Protein AF-A0A657PL37-F1 (afdb_monomer)

pLDDT: mean 82.38, std 12.99, range [46.72, 97.62]

Solvent-accessible surface area (backbone atoms only — not comparable to full-atom values): 6007 Å² total; per-residue (Å²): 137,82,83,81,74,72,55,69,66,61,56,50,49,53,52,51,52,52,52,52,53,51,48,64,65,66,74,67,64,77,77,86,69,80,83,76,76,90,58,92,85,69,78,68,85,69,89,48,77,43,84,43,98,84,80,42,78,47,49,51,71,84,50,66,98,52,95,79,87,89,85,86,68,43,96,86,36,76,73,34,53,77,70,53,87,131

Radius of gyration: 26.09 Å; Cα contacts (8 Å, |Δi|>4): 31; chains: 1; bounding box: 46×50×66 Å

Sequence (86 aa):
MRRAAAPLGALLIALLTAAVWYGMQHLGSAPEQPIHYAGDGAATLPPFQLPGLDSKTHHSDQWRGKVLVVNFWATWCPPCRDEMPL

Structure (mmCIF, N/CA/C/O backbone):
data_AF-A0A657PL37-F1
#
_entry.id   AF-A0A657PL37-F1
#
loop_
_atom_site.group_PDB
_atom_site.id
_atom_site.type_symbol
_atom_site.label_atom_id
_atom_site.label_alt_id
_atom_site.label_comp_id
_atom_site.label_asym_id
_atom_site.label_entity_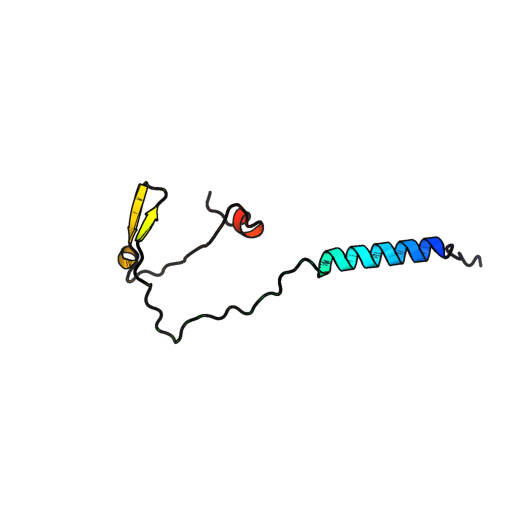id
_atom_site.label_seq_id
_atom_site.pdbx_PDB_ins_code
_atom_site.Cartn_x
_atom_site.Cartn_y
_atom_site.Cartn_z
_atom_site.occupancy
_atom_site.B_iso_or_equiv
_atom_site.auth_seq_id
_atom_site.auth_comp_id
_atom_site.auth_asym_id
_atom_site.auth_atom_id
_atom_site.pdbx_PDB_model_num
ATOM 1 N N . MET A 1 1 ? 29.082 -37.226 -47.760 1.00 46.72 1 MET A N 1
ATOM 2 C CA . MET A 1 1 ? 29.389 -36.881 -46.354 1.00 46.72 1 MET A CA 1
ATOM 3 C C . MET A 1 1 ? 30.107 -35.530 -46.315 1.00 46.72 1 MET A C 1
ATOM 5 O O . MET A 1 1 ? 31.328 -35.491 -46.366 1.00 46.72 1 MET A O 1
ATOM 9 N N . ARG A 1 2 ? 29.377 -34.407 -46.320 1.00 51.56 2 ARG A N 1
ATOM 10 C CA . ARG A 1 2 ? 29.975 -33.069 -46.168 1.00 51.56 2 ARG A CA 1
ATOM 11 C C . ARG A 1 2 ? 29.856 -32.686 -44.696 1.00 51.56 2 ARG A C 1
ATOM 13 O O . ARG A 1 2 ? 28.761 -32.376 -44.243 1.00 51.56 2 ARG A O 1
ATOM 20 N N . ARG A 1 3 ? 30.949 -32.786 -43.936 1.00 56.91 3 ARG A N 1
ATOM 21 C CA . ARG A 1 3 ? 31.003 -32.239 -42.574 1.00 56.91 3 ARG A CA 1
ATOM 22 C C . ARG A 1 3 ? 30.889 -30.722 -42.717 1.00 56.91 3 ARG A C 1
ATOM 24 O O . ARG A 1 3 ? 31.821 -30.090 -43.203 1.00 56.91 3 ARG A O 1
ATOM 31 N N . ALA A 1 4 ? 29.728 -30.162 -42.391 1.00 57.34 4 ALA A N 1
ATOM 32 C CA . ALA A 1 4 ? 29.546 -28.722 -42.298 1.00 57.34 4 ALA A CA 1
ATOM 33 C C . ALA A 1 4 ? 30.376 -28.232 -41.104 1.00 57.34 4 ALA A C 1
ATOM 35 O O . ALA A 1 4 ? 29.918 -28.245 -39.966 1.00 57.34 4 ALA A O 1
ATOM 36 N N . ALA A 1 5 ? 31.639 -27.888 -41.348 1.00 61.16 5 ALA A N 1
ATOM 37 C CA . ALA A 1 5 ? 32.437 -27.150 -40.388 1.00 61.16 5 ALA A CA 1
ATOM 38 C C . ALA A 1 5 ? 31.860 -25.732 -40.359 1.00 61.16 5 ALA A C 1
ATOM 40 O O . ALA A 1 5 ? 32.156 -24.922 -41.237 1.00 61.16 5 ALA A O 1
ATOM 41 N N . ALA A 1 6 ? 30.962 -25.457 -39.410 1.00 60.50 6 ALA A N 1
ATOM 42 C CA . ALA A 1 6 ? 30.571 -24.084 -39.125 1.00 60.50 6 ALA A CA 1
ATOM 43 C C . ALA A 1 6 ? 31.865 -23.282 -38.893 1.00 60.50 6 ALA A C 1
ATOM 45 O O . ALA A 1 6 ? 32.733 -23.762 -38.152 1.00 60.50 6 ALA A O 1
ATOM 46 N N . PRO A 1 7 ? 32.052 -22.117 -39.544 1.00 81.00 7 PRO A N 1
ATOM 47 C CA . PRO A 1 7 ? 33.260 -21.335 -39.336 1.00 81.00 7 PRO A CA 1
ATOM 48 C C . PRO A 1 7 ? 33.341 -21.037 -37.841 1.00 81.00 7 PRO A C 1
ATOM 50 O O . PRO A 1 7 ? 32.341 -20.645 -37.247 1.00 81.00 7 PRO A O 1
ATOM 53 N N . LEU A 1 8 ? 34.506 -21.249 -37.227 1.00 78.00 8 LEU A N 1
ATOM 54 C CA . LEU A 1 8 ? 34.740 -21.043 -35.790 1.00 78.00 8 LEU A CA 1
ATOM 55 C C . LEU A 1 8 ? 34.135 -19.723 -35.268 1.00 78.00 8 LEU A C 1
ATOM 57 O O . LEU A 1 8 ? 33.646 -19.673 -34.145 1.00 78.00 8 LEU A O 1
ATOM 61 N N . GL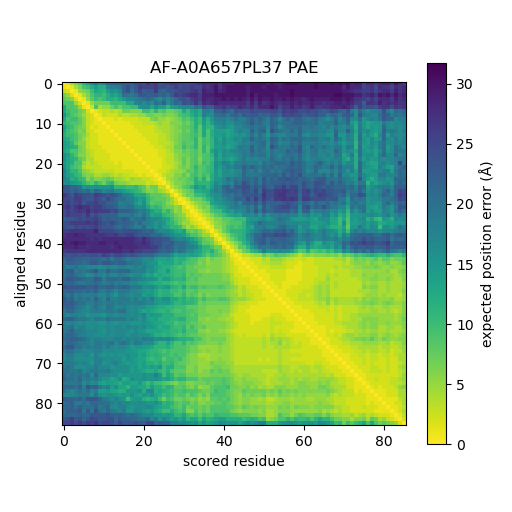Y A 1 9 ? 34.070 -18.689 -36.115 1.00 79.25 9 GLY A N 1
ATOM 62 C CA . GLY A 1 9 ? 33.383 -17.428 -35.827 1.00 79.25 9 GLY A CA 1
ATOM 63 C C . GLY A 1 9 ? 31.879 -17.548 -35.540 1.00 79.25 9 GLY A C 1
ATOM 64 O O . GLY A 1 9 ? 31.401 -16.910 -34.611 1.00 79.25 9 GLY A O 1
ATOM 65 N N . ALA A 1 10 ? 31.126 -18.387 -36.257 1.00 86.94 10 ALA A N 1
ATOM 66 C CA . ALA A 1 10 ? 29.694 -18.590 -36.007 1.00 86.94 10 ALA A CA 1
ATOM 67 C C . ALA A 1 10 ? 29.437 -19.287 -34.660 1.00 86.94 10 ALA A C 1
ATOM 69 O O . ALA A 1 10 ? 28.496 -18.937 -33.951 1.00 86.94 10 ALA A O 1
ATOM 70 N N . LEU A 1 11 ? 30.308 -20.229 -34.281 1.00 90.12 11 LEU A N 1
ATOM 71 C CA . LEU A 1 11 ? 30.272 -20.878 -32.967 1.00 90.12 11 LEU A CA 1
ATOM 72 C C . LEU A 1 11 ? 30.605 -19.891 -31.844 1.00 90.12 11 LEU A C 1
ATOM 74 O O . LEU A 1 11 ? 29.896 -19.853 -30.843 1.00 90.12 11 LEU A O 1
ATOM 78 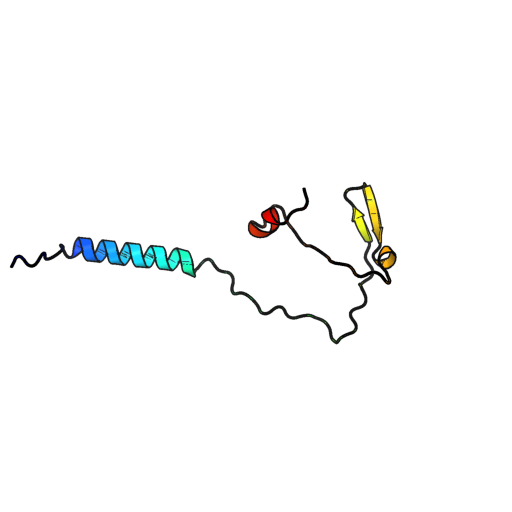N N . LEU A 1 12 ? 31.630 -19.054 -32.021 1.00 92.62 12 LEU A N 1
ATOM 79 C CA . LEU A 1 12 ? 31.988 -18.024 -31.042 1.00 92.62 12 LEU A CA 1
ATOM 80 C C . LEU A 1 12 ? 30.869 -16.994 -30.858 1.00 92.62 12 LEU A C 1
ATOM 82 O O . LEU A 1 12 ? 30.541 -16.657 -29.726 1.00 92.62 12 LEU A O 1
ATOM 86 N N . ILE A 1 13 ? 30.239 -16.544 -31.946 1.00 93.56 13 ILE A N 1
ATOM 87 C CA . ILE A 1 13 ? 29.101 -15.618 -31.878 1.00 93.56 13 ILE A CA 1
ATOM 88 C C . ILE A 1 13 ? 27.933 -16.267 -31.130 1.00 93.56 13 ILE A C 1
ATOM 90 O O . ILE A 1 13 ? 27.405 -15.661 -30.200 1.00 93.56 13 ILE A O 1
ATOM 94 N N . ALA A 1 14 ? 27.569 -17.508 -31.468 1.00 94.75 14 ALA A N 1
ATOM 95 C CA . ALA A 1 14 ? 26.489 -18.217 -30.784 1.00 94.75 14 ALA A CA 1
ATOM 96 C C . ALA A 1 14 ? 26.760 -18.353 -29.275 1.00 94.75 14 ALA A C 1
ATOM 98 O O . ALA A 1 14 ? 25.889 -18.047 -28.460 1.00 94.75 14 ALA A O 1
ATOM 99 N N . LEU A 1 15 ? 27.986 -18.719 -28.890 1.00 95.62 15 LEU A N 1
ATOM 100 C CA . LEU A 1 15 ? 28.380 -18.849 -27.486 1.00 95.62 15 LEU A CA 1
ATOM 101 C C . LEU A 1 15 ? 28.358 -17.508 -26.741 1.00 95.62 15 LEU A C 1
ATOM 103 O O . LEU A 1 15 ? 27.851 -17.449 -25.623 1.00 95.62 15 LEU A O 1
ATOM 107 N N . LEU A 1 16 ? 28.843 -16.428 -27.360 1.00 96.06 16 LEU A N 1
ATOM 108 C CA . LEU A 1 16 ? 28.799 -15.089 -26.766 1.00 96.06 16 LEU A CA 1
ATOM 109 C C . LEU A 1 16 ? 27.358 -14.603 -26.589 1.00 96.06 16 LEU A C 1
ATOM 111 O O . LEU A 1 16 ? 27.013 -14.106 -25.519 1.00 96.06 16 LEU A O 1
ATOM 115 N N . THR A 1 17 ? 26.497 -14.791 -27.593 1.00 95.50 17 THR A N 1
ATOM 116 C CA . THR A 1 17 ? 25.078 -14.415 -27.482 1.00 95.50 17 THR A CA 1
ATOM 117 C C . THR A 1 17 ? 24.365 -15.202 -26.387 1.00 95.50 17 THR A C 1
ATOM 119 O O . THR A 1 17 ? 23.638 -14.608 -25.595 1.00 95.50 17 THR A O 1
ATOM 122 N N . ALA A 1 18 ? 24.629 -16.508 -26.279 1.00 95.12 18 ALA A N 1
ATOM 123 C CA . ALA A 1 18 ? 24.065 -17.346 -25.229 1.00 95.12 18 ALA A CA 1
ATOM 124 C C . ALA A 1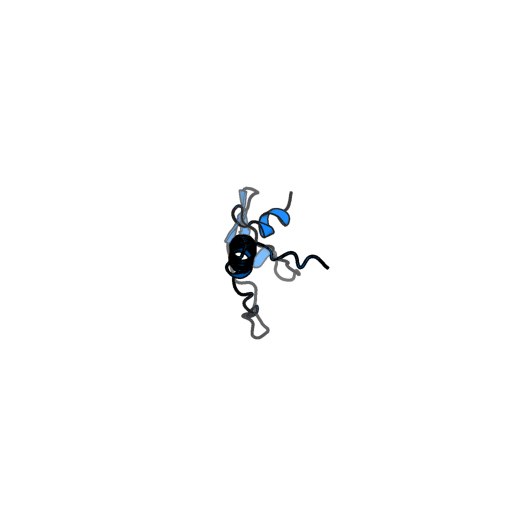 18 ? 24.552 -16.917 -23.836 1.00 95.12 18 ALA A C 1
ATOM 126 O O . ALA A 1 18 ? 23.748 -16.826 -22.911 1.00 95.12 18 ALA A O 1
ATOM 127 N N . ALA A 1 19 ? 25.841 -16.598 -23.690 1.00 94.69 19 ALA A N 1
ATOM 128 C CA . ALA A 1 19 ? 26.416 -16.142 -22.426 1.00 94.69 19 ALA A CA 1
ATOM 129 C C . ALA A 1 19 ? 25.853 -14.782 -21.980 1.00 94.69 19 ALA A C 1
ATOM 131 O O . ALA A 1 19 ? 25.499 -14.618 -20.813 1.00 94.69 19 ALA A O 1
ATOM 132 N N . VAL A 1 20 ? 25.722 -13.822 -22.903 1.00 93.88 20 VAL A N 1
ATOM 133 C CA . VAL A 1 20 ? 25.136 -12.501 -22.618 1.00 93.88 20 VAL A CA 1
ATOM 134 C C . VAL A 1 20 ? 23.659 -12.630 -22.252 1.00 93.88 20 VAL A C 1
ATOM 136 O O . VAL A 1 20 ? 23.233 -12.075 -21.241 1.00 93.88 20 VAL A O 1
ATOM 139 N N . TRP A 1 21 ? 22.892 -13.406 -23.023 1.00 91.00 21 TRP A N 1
ATOM 140 C CA . TRP A 1 21 ? 21.484 -13.687 -22.737 1.00 91.00 21 TRP A CA 1
ATOM 141 C C . TRP A 1 21 ? 21.304 -14.314 -21.349 1.00 91.00 21 TRP A C 1
ATOM 143 O O . TR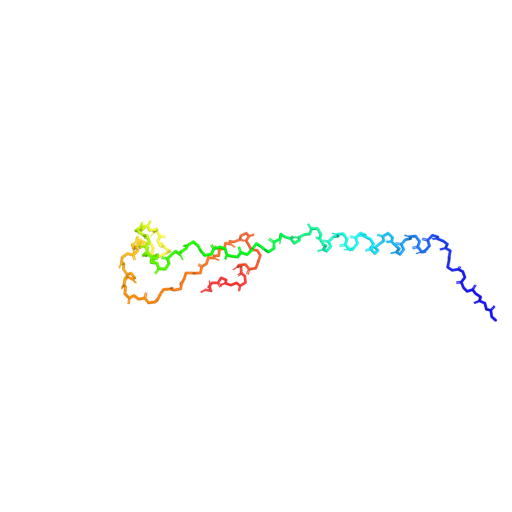P A 1 21 ? 20.497 -13.841 -20.550 1.00 91.00 21 TRP A O 1
ATOM 153 N N . TYR A 1 22 ? 22.106 -15.334 -21.034 1.00 92.25 22 TYR A N 1
ATOM 154 C CA . TYR A 1 22 ? 22.087 -15.997 -19.733 1.00 92.25 22 TYR A CA 1
ATOM 155 C C . TYR A 1 22 ? 22.415 -15.022 -18.595 1.00 92.25 22 TYR A C 1
ATOM 157 O O . TYR A 1 22 ? 21.688 -14.973 -17.602 1.00 92.25 22 TYR A O 1
ATOM 165 N N . GLY A 1 23 ? 23.451 -14.194 -18.760 1.00 88.44 23 GLY A N 1
ATOM 166 C CA . GLY A 1 23 ? 23.814 -13.163 -17.788 1.00 88.44 23 GLY A CA 1
ATOM 167 C C . GLY A 1 23 ? 22.681 -12.163 -17.539 1.00 88.44 23 GLY A C 1
ATOM 168 O O . GLY A 1 23 ? 22.325 -11.912 -16.391 1.00 88.44 23 GLY A O 1
ATOM 169 N N . MET A 1 24 ? 22.048 -11.647 -18.596 1.00 86.38 24 MET A N 1
ATOM 170 C CA . MET A 1 24 ? 20.931 -10.701 -18.463 1.00 86.38 24 MET A CA 1
ATOM 171 C C . MET A 1 24 ? 19.735 -11.292 -17.705 1.00 86.38 24 MET A C 1
ATOM 173 O O . MET A 1 24 ? 19.076 -10.570 -16.960 1.00 86.38 24 MET A O 1
ATOM 177 N N . GLN A 1 25 ? 19.465 -12.590 -17.862 1.00 81.75 25 GLN A N 1
ATOM 178 C CA . GLN A 1 25 ? 18.365 -13.258 -17.162 1.00 81.75 25 GLN A CA 1
ATOM 179 C C . GLN A 1 25 ? 18.660 -13.521 -15.679 1.00 81.75 25 GLN A C 1
ATOM 181 O O . GLN A 1 25 ? 17.755 -13.422 -14.858 1.00 81.75 25 GLN A O 1
ATOM 186 N N . HIS A 1 26 ? 19.905 -13.849 -15.327 1.00 75.19 26 HIS A N 1
ATOM 187 C CA . HIS A 1 26 ? 20.237 -14.342 -13.983 1.00 75.19 26 HIS A CA 1
ATOM 188 C C . HIS A 1 26 ? 20.773 -13.257 -13.040 1.00 75.19 26 HIS A C 1
ATOM 190 O O . HIS A 1 26 ? 20.739 -13.442 -11.827 1.00 75.19 26 HIS A O 1
ATOM 196 N N . LEU A 1 27 ? 21.253 -12.119 -13.559 1.00 70.50 27 LEU A N 1
ATOM 197 C CA . LEU A 1 27 ? 21.744 -11.012 -12.725 1.00 70.50 27 LEU A CA 1
ATOM 198 C C . LEU A 1 27 ? 20.646 -10.025 -12.270 1.00 70.50 27 LEU A C 1
ATOM 200 O O . LEU A 1 27 ? 20.943 -9.114 -11.502 1.00 70.50 27 LEU A O 1
ATOM 204 N N . GLY A 1 28 ? 19.396 -10.179 -12.724 1.00 61.66 28 GLY A N 1
ATOM 205 C CA . GLY A 1 28 ? 18.297 -9.242 -12.439 1.00 61.66 28 GLY A CA 1
ATOM 206 C C . GLY A 1 28 ? 17.341 -9.640 -11.309 1.00 61.66 28 GLY A C 1
ATOM 207 O O . GLY A 1 28 ? 16.512 -8.826 -10.906 1.00 61.66 28 GLY A O 1
ATOM 208 N N . SER A 1 29 ? 17.416 -10.865 -10.790 1.00 64.69 29 SER A N 1
ATOM 209 C CA . SER A 1 29 ? 16.530 -11.317 -9.714 1.00 64.69 29 SER A CA 1
ATOM 210 C C . SER A 1 29 ? 17.122 -10.953 -8.354 1.00 64.69 29 SER A C 1
ATOM 212 O O . SER A 1 29 ? 18.126 -11.536 -7.938 1.00 64.69 29 SER A O 1
ATOM 214 N N . ALA A 1 30 ? 16.496 -10.004 -7.649 1.00 64.19 30 ALA A N 1
ATOM 215 C CA . ALA A 1 30 ? 16.734 -9.835 -6.219 1.00 64.19 30 ALA A CA 1
ATOM 216 C C . ALA A 1 30 ? 16.519 -11.200 -5.533 1.00 64.19 30 ALA A C 1
ATOM 218 O O . ALA A 1 30 ? 15.534 -11.872 -5.845 1.00 64.19 30 ALA A O 1
ATOM 219 N N . PRO A 1 31 ? 17.432 -11.651 -4.656 1.00 63.75 31 PRO A N 1
ATOM 220 C CA . PRO A 1 31 ? 17.283 -12.941 -4.000 1.00 63.75 31 PRO A CA 1
ATOM 221 C C . PRO A 1 31 ? 16.000 -12.924 -3.172 1.00 63.75 31 PRO A C 1
ATOM 223 O O . PRO A 1 31 ? 15.843 -12.056 -2.313 1.00 63.75 31 PRO A O 1
ATOM 226 N N . GLU A 1 32 ? 15.102 -13.875 -3.428 1.00 64.50 32 GLU A N 1
ATOM 227 C CA . GLU A 1 32 ? 13.874 -14.064 -2.659 1.00 64.50 32 GLU A CA 1
ATOM 228 C C . GLU A 1 32 ? 14.268 -14.322 -1.199 1.00 64.50 32 GLU A C 1
ATOM 230 O O . GLU A 1 32 ? 14.770 -15.389 -0.842 1.00 64.50 32 GLU A O 1
ATOM 235 N N . GLN A 1 33 ? 14.184 -13.282 -0.367 1.00 70.25 33 GLN A N 1
ATOM 236 C CA . GLN A 1 33 ? 14.511 -13.398 1.045 1.00 70.25 33 GLN A CA 1
ATOM 237 C C . GLN A 1 33 ? 13.368 -14.161 1.716 1.00 70.25 33 GLN A C 1
ATOM 239 O O . GLN A 1 33 ? 12.205 -13.813 1.490 1.00 70.25 33 GLN A O 1
ATOM 244 N N . PRO A 1 34 ? 13.652 -15.167 2.558 1.00 70.75 34 PRO A N 1
ATOM 245 C CA . PRO A 1 34 ? 12.612 -15.777 3.366 1.00 70.75 34 PRO A CA 1
ATOM 246 C C . PRO A 1 34 ? 11.924 -14.686 4.192 1.00 70.75 34 PRO A C 1
ATOM 248 O O . PRO A 1 34 ? 12.570 -13.886 4.869 1.00 70.75 34 PRO A O 1
ATOM 251 N N . ILE A 1 35 ? 10.597 -14.638 4.106 1.00 68.56 35 ILE A N 1
ATOM 252 C CA . ILE A 1 35 ? 9.774 -13.731 4.900 1.00 68.56 35 ILE A CA 1
ATOM 253 C C . ILE A 1 35 ? 9.948 -14.064 6.384 1.00 68.56 35 ILE A C 1
ATOM 255 O O . ILE A 1 35 ? 9.417 -15.043 6.906 1.00 68.56 35 ILE A O 1
ATOM 259 N N . HIS A 1 36 ? 10.726 -13.242 7.082 1.00 68.81 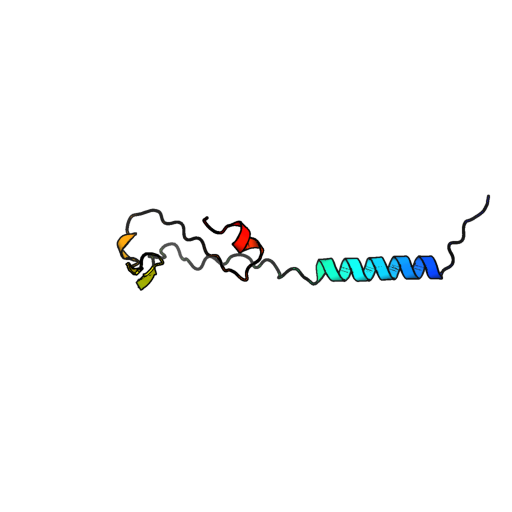36 HIS A N 1
ATOM 260 C CA . HIS A 1 36 ? 10.811 -13.290 8.532 1.00 68.81 36 HIS A CA 1
ATOM 261 C C . HIS A 1 36 ? 9.561 -12.624 9.100 1.00 68.81 36 HIS A C 1
ATOM 263 O O . HIS A 1 36 ? 9.488 -11.400 9.210 1.00 68.81 36 HIS A O 1
ATOM 269 N N . TYR A 1 37 ? 8.563 -13.431 9.454 1.00 71.31 37 TYR A N 1
ATOM 270 C CA . TYR A 1 37 ? 7.445 -12.955 10.258 1.00 71.31 37 TYR A CA 1
ATOM 271 C C . TYR A 1 37 ? 7.991 -12.500 11.614 1.00 71.31 37 TYR A C 1
ATOM 273 O O . TYR A 1 37 ? 8.347 -13.314 12.466 1.00 71.31 37 TYR A O 1
ATOM 281 N N . ALA A 1 38 ? 8.094 -11.185 11.801 1.00 66.44 38 ALA A N 1
ATOM 282 C CA . ALA A 1 38 ? 8.408 -10.591 13.089 1.00 66.44 38 ALA A CA 1
ATOM 283 C C . ALA A 1 38 ? 7.170 -10.741 13.986 1.00 66.44 38 ALA A C 1
ATOM 285 O O . ALA A 1 38 ? 6.283 -9.890 13.987 1.00 66.44 38 ALA A O 1
ATOM 286 N N . GLY A 1 39 ? 7.057 -11.874 14.675 1.00 62.78 39 GLY A N 1
ATOM 287 C CA . GLY A 1 39 ? 5.917 -12.136 15.542 1.00 62.78 39 GLY A CA 1
ATOM 288 C C . GLY A 1 39 ? 6.073 -13.407 16.359 1.00 62.78 39 GLY A C 1
ATOM 289 O O . GLY A 1 39 ? 5.797 -14.507 15.889 1.00 62.78 39 GLY A O 1
ATOM 290 N N . ASP A 1 40 ? 6.422 -13.237 17.624 1.00 66.81 40 ASP A N 1
ATOM 291 C CA . ASP A 1 40 ? 6.233 -14.182 18.722 1.00 66.81 40 ASP A CA 1
ATOM 292 C C . ASP A 1 40 ? 4.745 -14.257 19.130 1.00 66.81 40 ASP A C 1
ATOM 294 O O . ASP A 1 40 ? 4.363 -14.063 20.277 1.00 66.81 40 ASP A O 1
ATOM 298 N N . GLY A 1 41 ? 3.853 -14.508 18.169 1.00 59.50 41 GLY A N 1
ATOM 299 C CA . GLY A 1 41 ? 2.475 -14.936 18.445 1.00 59.50 41 GLY A CA 1
ATOM 300 C C . GLY A 1 41 ? 1.505 -13.927 19.082 1.00 59.50 41 GLY A C 1
ATOM 301 O O . GLY A 1 41 ? 0.355 -14.298 19.307 1.00 59.50 41 GLY A O 1
ATOM 302 N N . ALA A 1 42 ? 1.886 -12.670 19.329 1.00 60.69 42 ALA A N 1
ATOM 303 C CA . ALA A 1 42 ? 0.972 -11.656 19.878 1.00 60.69 42 ALA A CA 1
ATOM 304 C C . ALA A 1 42 ? 1.211 -10.235 19.329 1.00 60.69 42 ALA A C 1
ATOM 306 O O . ALA A 1 42 ? 1.186 -9.253 20.072 1.00 60.69 42 ALA A O 1
ATOM 307 N N . ALA A 1 43 ? 1.421 -10.094 18.017 1.00 68.31 43 ALA A N 1
ATOM 308 C CA . ALA A 1 43 ? 1.521 -8.778 17.389 1.00 68.31 43 ALA A CA 1
ATOM 309 C C . ALA A 1 43 ? 0.147 -8.080 17.397 1.00 68.31 43 ALA A C 1
ATOM 311 O O . ALA A 1 43 ? -0.697 -8.290 16.527 1.00 68.31 43 ALA A O 1
ATOM 312 N N . THR A 1 44 ? -0.095 -7.252 18.414 1.00 76.81 44 THR A N 1
ATOM 313 C CA . THR A 1 44 ? -1.220 -6.309 18.410 1.00 76.81 44 THR A CA 1
ATOM 314 C C . THR A 1 44 ? -0.951 -5.249 17.346 1.00 76.81 44 THR A C 1
ATOM 316 O O . THR A 1 44 ? 0.173 -4.759 17.251 1.00 76.81 44 THR A O 1
ATOM 319 N N . LEU A 1 45 ? -1.968 -4.887 16.553 1.00 83.62 45 LEU A N 1
ATOM 320 C CA . LEU A 1 45 ? -1.850 -3.828 15.548 1.00 83.62 45 LEU A CA 1
ATOM 321 C C . LEU A 1 45 ? -1.286 -2.551 16.208 1.00 83.62 45 LEU A C 1
ATOM 323 O O . LEU A 1 45 ? -1.932 -2.027 17.122 1.00 83.62 45 LEU A O 1
ATOM 327 N N . PRO A 1 46 ? -0.105 -2.054 15.789 1.00 86.25 46 PRO A N 1
ATOM 328 C CA . PRO A 1 46 ? 0.495 -0.877 16.401 1.00 86.25 46 PRO A CA 1
ATOM 329 C C . PRO A 1 46 ? -0.404 0.352 16.245 1.00 86.25 46 PRO A C 1
ATOM 331 O O . PRO A 1 46 ? -1.073 0.490 15.216 1.00 86.25 46 PRO A O 1
ATOM 334 N N . PRO A 1 47 ? -0.412 1.273 17.224 1.00 91.44 47 PRO A N 1
ATOM 335 C CA . PRO A 1 47 ? -1.160 2.506 17.088 1.00 91.44 47 PRO A CA 1
ATOM 336 C C . PRO A 1 47 ? -0.569 3.371 15.969 1.00 91.44 47 PRO A C 1
ATOM 338 O O . PRO A 1 47 ? 0.595 3.760 16.027 1.00 91.44 47 PRO A O 1
ATOM 341 N N . PHE A 1 48 ? -1.380 3.705 14.967 1.00 91.94 48 PHE A N 1
ATOM 342 C CA . PHE A 1 48 ? -1.015 4.650 13.909 1.00 91.94 48 PHE A CA 1
ATOM 343 C C . PHE A 1 48 ? -2.190 5.538 13.503 1.00 91.94 48 PHE A C 1
ATOM 345 O O . PHE A 1 48 ? -3.356 5.207 13.740 1.00 91.94 48 PHE A O 1
ATOM 352 N N . GLN A 1 49 ? -1.848 6.663 12.875 1.00 96.81 49 GLN A N 1
ATOM 353 C CA . GLN A 1 49 ? -2.770 7.611 12.261 1.00 96.81 49 GLN A CA 1
ATOM 354 C C . GLN A 1 49 ? -2.244 7.951 10.872 1.00 96.81 49 GLN A C 1
ATOM 356 O O . GLN A 1 49 ? -1.102 8.394 10.747 1.00 96.81 49 GLN A O 1
ATOM 361 N N . LEU A 1 50 ? -3.049 7.714 9.839 1.00 93.94 50 LEU A N 1
ATOM 362 C CA . LEU A 1 50 ? -2.645 7.925 8.451 1.00 93.94 50 LEU A CA 1
ATOM 363 C C . LEU A 1 50 ? -3.687 8.766 7.708 1.00 93.94 50 LEU A C 1
ATOM 365 O O . LEU A 1 50 ? -4.886 8.533 7.883 1.00 93.94 50 LEU A O 1
ATOM 369 N N . PRO A 1 51 ? -3.262 9.728 6.871 1.00 96.31 51 PRO A N 1
ATOM 370 C CA . PRO A 1 51 ? -4.177 10.414 5.974 1.00 96.31 51 PRO A CA 1
ATOM 371 C C . PRO A 1 51 ? -4.709 9.427 4.927 1.00 96.31 51 PRO A C 1
ATOM 373 O O . PRO A 1 51 ? -3.946 8.690 4.301 1.00 96.31 51 PRO A O 1
ATOM 376 N N . GLY A 1 52 ? -6.025 9.410 4.750 1.00 92.56 52 GLY A N 1
ATOM 377 C CA . GLY A 1 52 ? -6.714 8.636 3.729 1.00 92.56 52 GLY A CA 1
ATOM 378 C C . GLY A 1 52 ? -6.923 9.423 2.442 1.00 92.56 52 GLY A C 1
ATOM 379 O O . GLY A 1 52 ? -6.925 10.655 2.421 1.00 92.56 52 GLY A O 1
ATOM 380 N N . LEU A 1 53 ? -7.172 8.691 1.357 1.00 90.94 53 LEU A N 1
ATOM 381 C CA . LEU A 1 53 ? -7.559 9.267 0.064 1.00 90.94 53 LEU A CA 1
ATOM 382 C C . LEU A 1 53 ? -8.946 9.935 0.111 1.00 90.94 53 LEU A C 1
ATOM 384 O O . LEU A 1 53 ? -9.267 10.769 -0.728 1.00 90.94 53 LEU A O 1
ATOM 388 N N . ASP A 1 54 ? -9.753 9.613 1.121 1.00 94.44 54 ASP A N 1
ATOM 389 C CA . ASP A 1 54 ? -11.062 10.207 1.397 1.00 94.44 54 ASP A CA 1
ATOM 390 C C . ASP A 1 54 ? -10.982 11.526 2.190 1.00 94.44 54 ASP A C 1
ATOM 392 O O . ASP A 1 54 ? -11.996 12.010 2.692 1.00 94.44 54 ASP A O 1
ATOM 396 N N . SER A 1 55 ? -9.785 12.116 2.311 1.00 95.75 55 SER A N 1
ATOM 397 C CA . SER A 1 55 ? -9.503 13.319 3.114 1.00 95.75 55 SER A CA 1
ATOM 398 C C . SER A 1 55 ? -9.788 13.166 4.614 1.00 95.75 55 SER A C 1
ATOM 400 O O . SER A 1 55 ? -9.886 14.165 5.329 1.00 95.75 55 SER A O 1
ATOM 402 N N . LYS A 1 56 ? -9.909 11.931 5.116 1.00 96.69 56 LYS A N 1
ATOM 403 C CA . LYS A 1 56 ? -10.054 11.640 6.547 1.00 96.69 56 LYS A CA 1
ATOM 404 C C . LYS A 1 56 ? -8.756 11.090 7.114 1.00 96.69 56 LYS A C 1
ATOM 406 O O . LYS A 1 56 ? -7.991 10.426 6.422 1.00 96.69 56 LYS A O 1
ATOM 411 N N . THR A 1 57 ? -8.529 11.325 8.398 1.00 97.62 57 THR A N 1
ATOM 412 C CA . THR A 1 57 ? -7.475 10.631 9.141 1.00 97.62 57 THR A CA 1
ATOM 413 C C . THR A 1 57 ? -8.014 9.298 9.641 1.00 97.62 57 THR A C 1
ATOM 415 O O . THR A 1 57 ? -9.037 9.251 10.323 1.00 97.62 57 THR A O 1
ATOM 418 N N . HIS A 1 58 ? -7.318 8.215 9.312 1.00 95.50 58 HIS A N 1
ATOM 419 C CA . HIS A 1 58 ? -7.651 6.852 9.714 1.00 95.50 58 HIS A CA 1
ATOM 420 C C . HIS A 1 58 ? -6.784 6.430 10.890 1.00 95.50 58 HIS A C 1
ATOM 422 O O . HIS A 1 58 ? -5.557 6.506 10.817 1.00 95.50 58 HIS A O 1
AT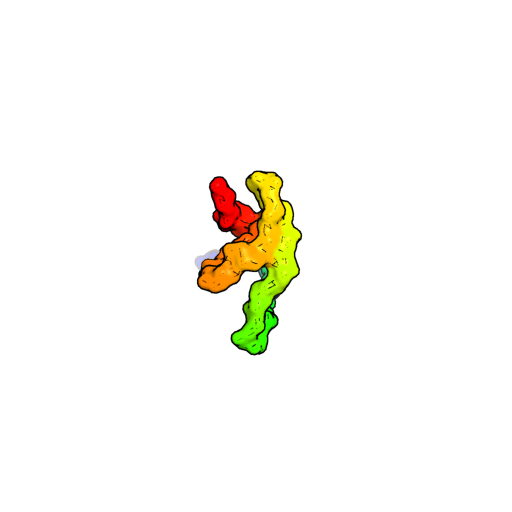OM 428 N N . HIS A 1 59 ? -7.419 5.963 11.961 1.00 96.12 59 HIS A N 1
ATOM 429 C CA . HIS A 1 59 ? -6.739 5.504 13.166 1.00 96.12 59 HIS A CA 1
ATOM 430 C C . HIS A 1 59 ? -6.750 3.976 13.227 1.00 96.12 59 HIS A C 1
ATOM 432 O O . HIS A 1 59 ? -7.773 3.348 12.984 1.00 96.12 59 HIS A O 1
ATOM 438 N N . SER A 1 60 ? -5.628 3.363 13.597 1.00 93.25 60 SER A N 1
ATOM 439 C CA . SER A 1 60 ? -5.490 1.898 13.756 1.00 93.25 60 SER A CA 1
ATOM 440 C C . SER A 1 60 ? -6.571 1.221 14.622 1.00 93.25 60 SER A C 1
ATOM 442 O O . SER A 1 60 ? -6.913 0.058 14.410 1.00 93.25 60 SER A O 1
ATOM 444 N N . ASP A 1 61 ? -7.129 1.927 15.605 1.00 93.19 61 ASP A N 1
ATOM 445 C CA . ASP A 1 61 ? -8.097 1.389 16.557 1.00 93.19 61 ASP A CA 1
ATOM 446 C C . ASP A 1 61 ? -9.480 1.130 15.947 1.00 93.19 61 ASP A C 1
ATOM 448 O O . ASP A 1 61 ? -10.202 0.259 16.438 1.00 93.19 61 ASP A O 1
ATOM 452 N N . GLN A 1 62 ? -9.813 1.786 14.833 1.00 93.81 62 GLN A N 1
ATOM 453 C CA . GLN A 1 62 ? -11.082 1.591 14.126 1.00 93.81 62 GLN A CA 1
ATOM 454 C C . GLN A 1 62 ? -11.258 0.172 13.550 1.00 93.81 62 GLN A C 1
ATOM 456 O O . GLN A 1 62 ? -12.376 -0.241 13.226 1.00 93.81 62 GLN A O 1
ATOM 461 N N . TRP A 1 63 ? -10.166 -0.590 13.432 1.00 92.50 63 TRP A N 1
ATOM 462 C CA . TRP A 1 63 ? -10.164 -1.966 12.928 1.00 92.50 63 TRP A CA 1
ATOM 463 C C . TRP A 1 63 ? -9.992 -3.025 14.02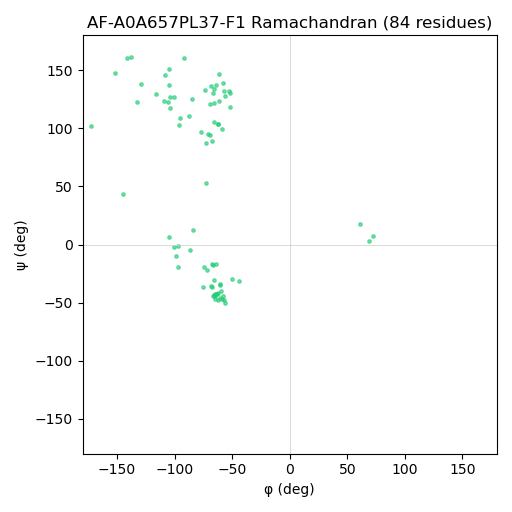8 1.00 92.50 63 TRP A C 1
ATOM 465 O O . TRP A 1 63 ? -9.885 -4.213 13.717 1.00 92.50 63 TRP A O 1
ATOM 475 N N . ARG A 1 64 ? -9.990 -2.644 15.316 1.00 90.06 64 ARG A N 1
ATOM 476 C CA . ARG A 1 64 ? -9.885 -3.615 16.420 1.00 90.06 64 ARG A CA 1
ATOM 477 C C . ARG A 1 64 ? -11.008 -4.649 16.368 1.00 90.06 64 ARG A C 1
ATOM 479 O O . ARG A 1 64 ? -12.166 -4.326 16.116 1.00 90.06 64 ARG A O 1
ATOM 486 N N . GLY A 1 65 ? -10.647 -5.902 16.643 1.00 89.19 65 GLY A N 1
ATOM 487 C CA . GLY A 1 65 ? -11.582 -7.029 16.641 1.00 89.19 65 GLY A CA 1
ATOM 488 C C . GLY A 1 65 ? -12.048 -7.461 15.247 1.00 89.19 65 GLY A C 1
ATOM 489 O O . GLY A 1 65 ? -12.926 -8.315 15.151 1.00 89.19 65 GLY A O 1
ATOM 490 N N . LYS A 1 66 ? -11.478 -6.900 14.172 1.00 88.88 66 LYS A N 1
ATOM 491 C CA . LYS A 1 66 ? -11.754 -7.301 12.790 1.00 88.88 66 LYS A CA 1
ATOM 492 C C . LYS A 1 66 ? -10.553 -8.032 12.203 1.00 88.88 66 LYS A C 1
ATOM 494 O O . LYS A 1 66 ? -9.409 -7.687 12.491 1.00 88.88 66 LYS A O 1
ATOM 499 N N . VAL A 1 67 ? -10.819 -9.010 11.339 1.00 89.56 67 VAL A N 1
ATOM 500 C CA . VAL A 1 67 ? -9.782 -9.561 10.461 1.00 89.56 67 VAL A CA 1
ATOM 501 C C . VAL A 1 67 ? -9.430 -8.481 9.441 1.00 89.56 67 VAL A C 1
ATOM 503 O O . VAL A 1 67 ? -10.308 -8.003 8.722 1.00 89.56 67 VAL A O 1
ATOM 506 N N . LEU A 1 68 ? -8.162 -8.077 9.412 1.00 87.88 68 LEU A N 1
ATOM 507 C CA . LEU A 1 68 ? -7.650 -7.034 8.530 1.00 87.88 68 LEU A CA 1
ATOM 508 C C . LEU A 1 68 ? -6.625 -7.634 7.566 1.00 87.88 68 LEU A C 1
ATOM 510 O O . LEU A 1 68 ? -5.678 -8.287 7.995 1.00 87.88 68 LEU A O 1
ATOM 514 N N . VAL A 1 69 ? -6.804 -7.369 6.274 1.00 89.31 69 VAL A N 1
ATOM 515 C CA . VAL A 1 69 ? -5.809 -7.646 5.233 1.00 89.31 69 VAL A CA 1
ATOM 516 C C . VAL A 1 69 ? -5.202 -6.313 4.818 1.00 89.31 69 VAL A C 1
ATOM 518 O O . VAL A 1 69 ? -5.927 -5.405 4.418 1.00 89.31 69 VAL A O 1
ATOM 521 N N . VAL A 1 70 ? -3.881 -6.188 4.937 1.00 86.94 70 VAL A N 1
ATOM 522 C CA . VAL A 1 70 ? -3.145 -4.987 4.525 1.00 86.94 70 VAL A CA 1
ATOM 523 C C . VAL A 1 70 ? -2.437 -5.291 3.212 1.00 86.94 70 VAL A C 1
ATOM 525 O O . VAL A 1 70 ? -1.586 -6.175 3.168 1.00 86.94 70 VAL A O 1
ATOM 528 N N . ASN A 1 71 ? -2.798 -4.563 2.155 1.00 87.75 71 ASN A N 1
ATOM 529 C CA . ASN A 1 71 ? -2.165 -4.667 0.844 1.00 87.75 71 ASN A CA 1
ATOM 530 C C . ASN A 1 71 ? -1.237 -3.464 0.610 1.00 87.75 71 ASN A C 1
ATOM 532 O O . ASN A 1 71 ? -1.680 -2.321 0.744 1.00 87.75 71 ASN A O 1
ATOM 536 N N . PHE A 1 72 ? 0.028 -3.710 0.259 1.00 86.81 72 PHE A N 1
ATOM 537 C CA . PHE A 1 72 ? 1.029 -2.670 0.007 1.00 86.81 72 PHE A CA 1
ATOM 538 C C . PHE A 1 72 ? 1.358 -2.597 -1.483 1.00 86.81 72 PHE A C 1
ATOM 540 O O . PHE A 1 72 ? 1.813 -3.572 -2.069 1.00 86.81 72 PHE A O 1
ATOM 547 N N . TRP A 1 73 ? 1.198 -1.419 -2.081 1.00 91.00 73 TRP A N 1
ATOM 548 C CA . TRP A 1 73 ? 1.521 -1.171 -3.485 1.00 91.00 73 TRP A CA 1
ATOM 549 C C . TRP A 1 73 ? 2.222 0.176 -3.661 1.00 91.00 73 TRP A C 1
ATOM 551 O O . TRP A 1 73 ? 2.168 1.050 -2.795 1.00 91.00 73 TRP A O 1
ATOM 561 N N . ALA A 1 74 ? 2.899 0.340 -4.798 1.00 88.88 74 ALA A N 1
ATOM 562 C CA . ALA A 1 74 ? 3.575 1.579 -5.157 1.00 88.88 74 ALA A CA 1
ATOM 563 C C . ALA A 1 74 ? 3.648 1.757 -6.678 1.00 88.88 74 ALA A C 1
ATOM 565 O O . ALA A 1 74 ? 3.814 0.792 -7.421 1.00 88.88 74 ALA A O 1
ATOM 566 N N . THR A 1 75 ? 3.598 3.007 -7.144 1.00 89.31 75 THR A N 1
ATOM 567 C CA . THR A 1 75 ? 3.579 3.352 -8.580 1.00 89.31 75 THR A CA 1
ATOM 568 C C . THR A 1 75 ? 4.876 3.029 -9.319 1.00 89.31 75 THR A C 1
ATOM 570 O O . THR A 1 75 ? 4.893 2.963 -10.543 1.00 89.31 75 THR A O 1
ATOM 573 N N . TRP A 1 76 ? 5.966 2.819 -8.591 1.00 88.62 76 TRP A N 1
ATOM 574 C CA . TRP A 1 76 ? 7.278 2.467 -9.128 1.00 88.62 76 TRP A CA 1
ATOM 575 C C . TRP A 1 76 ? 7.587 0.970 -9.010 1.00 88.62 76 TRP A C 1
ATOM 577 O O . TRP A 1 76 ? 8.647 0.544 -9.456 1.00 88.62 76 TRP A O 1
ATOM 587 N N . CYS A 1 77 ? 6.690 0.174 -8.419 1.00 88.44 77 CYS A N 1
ATOM 588 C CA . CYS A 1 77 ? 6.846 -1.271 -8.290 1.00 88.44 77 CYS A CA 1
ATOM 589 C C . CYS A 1 77 ? 6.102 -1.972 -9.443 1.00 88.44 77 CYS A C 1
ATOM 591 O O . CYS A 1 77 ? 4.869 -1.978 -9.438 1.00 88.44 77 CYS A O 1
ATOM 593 N N . PRO A 1 78 ? 6.806 -2.564 -10.433 1.00 85.62 78 PRO A N 1
ATOM 594 C CA . PRO A 1 78 ? 6.161 -3.170 -11.594 1.00 85.62 78 PRO A CA 1
ATOM 595 C C . PRO A 1 78 ? 5.126 -4.254 -11.258 1.00 85.62 78 PRO A C 1
ATOM 597 O O . PRO A 1 78 ? 4.007 -4.090 -11.733 1.00 85.62 78 PRO A O 1
ATOM 600 N N . PRO A 1 79 ? 5.411 -5.276 -10.420 1.00 85.25 79 PRO A N 1
ATOM 601 C CA . PRO A 1 79 ? 4.396 -6.272 -10.067 1.00 85.25 79 PRO A CA 1
ATOM 602 C C . PRO A 1 79 ? 3.277 -5.686 -9.191 1.00 85.25 79 PRO A C 1
ATOM 604 O O . PRO A 1 79 ? 2.114 -6.002 -9.395 1.00 85.25 79 PRO A O 1
ATOM 607 N N . CYS A 1 80 ? 3.588 -4.757 -8.278 1.00 89.81 80 CYS A N 1
ATOM 608 C CA . CYS A 1 80 ? 2.572 -4.160 -7.406 1.00 89.81 80 CYS A CA 1
ATOM 609 C C . CYS A 1 80 ? 1.548 -3.313 -8.178 1.00 89.81 80 CYS A C 1
ATOM 611 O O . CYS A 1 80 ? 0.408 -3.183 -7.743 1.00 89.81 80 CYS A O 1
ATOM 613 N N . ARG A 1 81 ? 1.949 -2.697 -9.301 1.00 88.38 81 ARG A N 1
ATOM 614 C CA . ARG A 1 81 ? 1.034 -1.935 -10.168 1.00 88.38 81 ARG A CA 1
ATOM 615 C C . ARG A 1 81 ? -0.092 -2.804 -10.721 1.00 88.38 81 ARG A C 1
ATOM 617 O O . ARG A 1 81 ? -1.194 -2.294 -10.889 1.00 88.38 81 ARG A O 1
ATOM 624 N N . ASP A 1 82 ? 0.182 -4.077 -10.988 1.00 88.00 82 ASP A N 1
ATOM 625 C CA . ASP A 1 82 ? -0.814 -5.016 -11.510 1.00 88.00 82 ASP A CA 1
ATOM 626 C C . ASP A 1 82 ? -1.817 -5.452 -10.419 1.00 88.00 82 ASP A C 1
ATOM 628 O O . ASP A 1 82 ? -2.923 -5.887 -10.729 1.00 88.00 82 ASP A O 1
ATOM 632 N N . GLU A 1 83 ? -1.462 -5.277 -9.141 1.00 87.25 83 GLU A N 1
ATOM 633 C CA . GLU A 1 83 ? -2.288 -5.584 -7.961 1.00 87.25 83 GLU A CA 1
ATOM 634 C C . GLU A 1 83 ? -3.024 -4.356 -7.392 1.00 87.25 83 GLU A C 1
ATOM 636 O O . GLU A 1 83 ? -3.744 -4.460 -6.391 1.00 87.25 83 GLU A O 1
ATOM 641 N N . MET A 1 84 ? -2.831 -3.173 -7.988 1.00 85.94 84 MET A N 1
ATOM 642 C CA . MET A 1 84 ? -3.452 -1.942 -7.507 1.00 85.94 84 MET A CA 1
ATOM 643 C C . MET A 1 84 ? -4.984 -2.007 -7.623 1.00 85.94 84 MET A C 1
ATOM 645 O O . MET A 1 84 ? -5.509 -2.427 -8.656 1.00 85.94 84 MET A O 1
ATOM 649 N N . PRO A 1 85 ? -5.721 -1.543 -6.599 1.00 76.31 85 PRO A N 1
ATOM 650 C CA . PRO A 1 85 ? -7.167 -1.397 -6.705 1.00 76.31 85 PRO A CA 1
ATOM 651 C C . PRO A 1 85 ? -7.517 -0.316 -7.743 1.00 76.31 85 PRO A C 1
ATOM 653 O O . PRO A 1 85 ? -6.905 0.755 -7.741 1.00 76.31 85 PRO A O 1
ATOM 656 N N . LEU A 1 86 ? -8.480 -0.622 -8.624 1.00 66.12 86 LEU A N 1
ATOM 657 C CA . LEU A 1 86 ? -9.032 0.298 -9.631 1.00 66.12 86 LEU A CA 1
A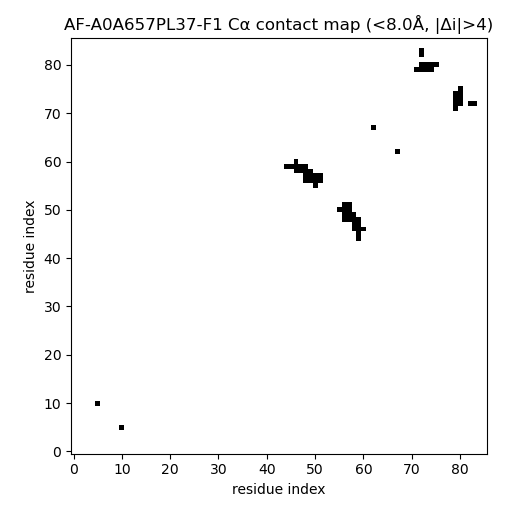TOM 658 C C . LEU A 1 86 ? -9.919 1.381 -9.005 1.00 66.12 86 LEU A C 1
ATOM 660 O O . LEU A 1 86 ? -10.669 1.051 -8.056 1.00 66.12 86 LEU A O 1
#

Nearest PDB structures (foldseek):
  8ic5-assembly1_AI  TM=2.680E-01  e=4.398E+00  Mus musculus

Organism: NCBI:txid2548426

InterPro domains:
  IPR013740 Redoxin [PF08534] (44-85)
  IPR013766 Thioredoxin domain [PS51352] (39-86)
  IPR036249 Thioredoxin-like superfamily [SSF52833] (2-85)
  IPR050553 Thioredoxin family ResA/DsbE subfamily [PTHR42852] (43-85)

Secondary structure (DSSP, 8-state):
-------HHHHHHHHHHHHHHHHHHHSS-----------SS--PPPP-EEE-TTS-EEEGGGGTTS--------TT-HHHHHT---

Mean predicted aligned error: 12.62 Å

Foldseek 3Di:
DDPPPDPVVVVVVVVVVVVVVVCVVPVPDDPPDPDDPPDPPDDDQDWDWDQDPVRDIDTSCVQPPHDDDDQDADPPDVVRVVVDDD